Protein AF-A0A355SDX4-F1 (afdb_monomer)

pLDDT: mean 94.51, std 3.6, range [78.44, 97.56]

Mean predicted aligned error: 2.62 Å

Solvent-accessible surface area (backbone atoms only — not comparable to full-atom values): 2379 Å² total; per-residue (Å²):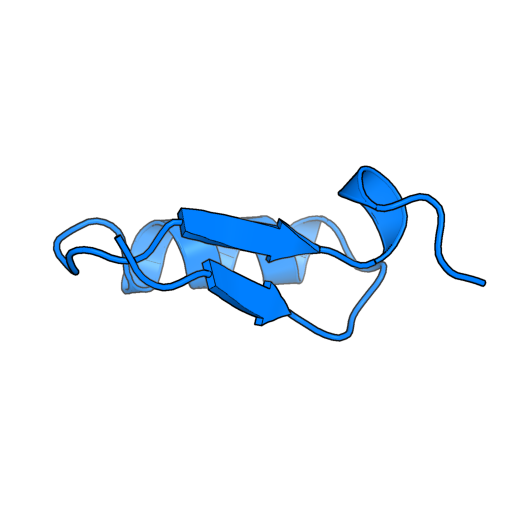 126,54,75,43,77,43,94,45,76,54,65,69,61,52,50,54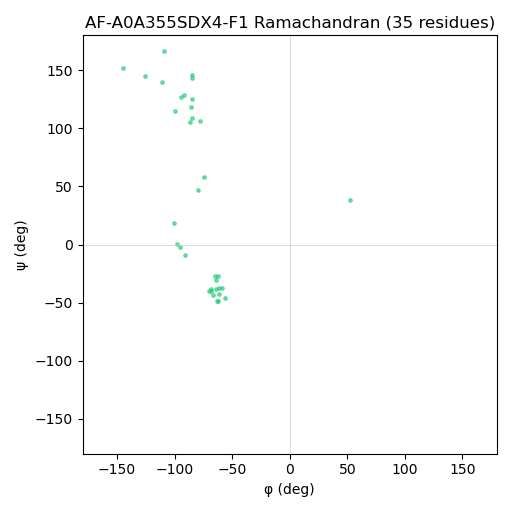,50,52,65,74,50,64,89,48,84,56,48,79,43,37,28,63,84,66,73,56,132

Structure (mmCIF, N/CA/C/O backbone):
data_AF-A0A355SDX4-F1
#
_entry.id   AF-A0A355SDX4-F1
#
loop_
_atom_site.group_PDB
_atom_site.id
_atom_site.type_symbol
_atom_site.label_atom_id
_atom_site.label_alt_id
_atom_site.label_comp_id
_atom_site.label_asym_id
_atom_site.label_entity_id
_atom_site.label_seq_id
_atom_site.pdbx_PDB_ins_code
_atom_site.Cartn_x
_atom_site.Cartn_y
_atom_site.Cartn_z
_atom_site.occupancy
_atom_site.B_iso_or_equiv
_atom_site.auth_seq_id
_atom_site.auth_comp_id
_atom_site.auth_asym_id
_atom_site.auth_atom_id
_atom_site.pdbx_PDB_model_num
ATOM 1 N N . MET A 1 1 ? -12.511 -5.300 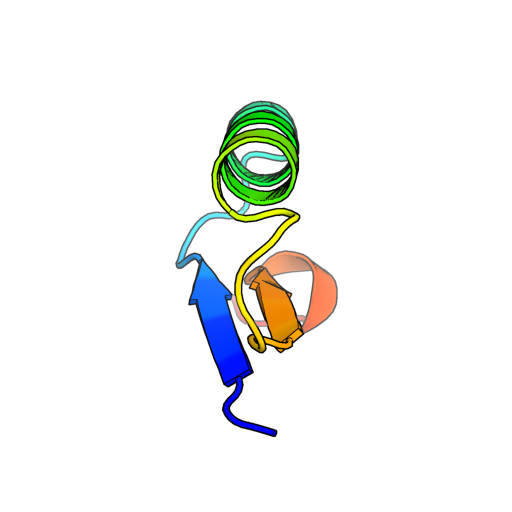4.694 1.00 78.44 1 MET A N 1
ATOM 2 C CA . MET A 1 1 ? -11.481 -4.310 4.310 1.00 78.44 1 MET A CA 1
ATOM 3 C C . MET A 1 1 ? -11.459 -4.225 2.799 1.00 78.44 1 MET A C 1
ATOM 5 O O . MET A 1 1 ? -11.261 -5.254 2.165 1.00 78.44 1 MET A O 1
ATOM 9 N N . ASN A 1 2 ? -11.703 -3.043 2.235 1.00 92.75 2 ASN A N 1
ATOM 10 C CA . ASN A 1 2 ? -11.659 -2.852 0.785 1.00 92.75 2 ASN A CA 1
ATOM 11 C C . ASN A 1 2 ? -10.215 -2.579 0.349 1.00 92.75 2 ASN A C 1
ATOM 13 O O . ASN A 1 2 ? -9.462 -1.925 1.072 1.00 92.75 2 ASN A O 1
ATOM 17 N N . THR A 1 3 ? -9.827 -3.097 -0.815 1.00 94.50 3 THR A N 1
ATOM 18 C CA . THR A 1 3 ? -8.494 -2.860 -1.383 1.00 94.50 3 THR A CA 1
ATOM 19 C C . THR A 1 3 ? -8.560 -1.682 -2.344 1.00 94.50 3 THR A C 1
ATOM 21 O O . THR A 1 3 ? -9.387 -1.683 -3.253 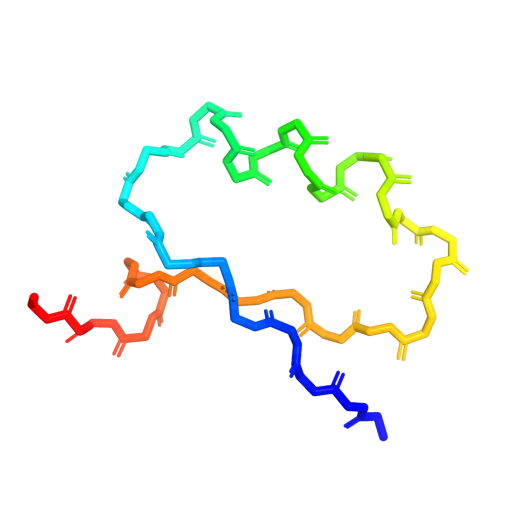1.00 94.50 3 THR A O 1
ATOM 24 N N . LEU A 1 4 ? -7.686 -0.697 -2.152 1.00 95.56 4 LEU A N 1
ATOM 25 C CA . LEU A 1 4 ? -7.490 0.407 -3.083 1.00 95.56 4 LEU A CA 1
ATOM 26 C C . LEU A 1 4 ? -6.254 0.115 -3.934 1.00 95.56 4 LEU A C 1
ATOM 28 O O . LEU A 1 4 ? -5.138 0.050 -3.416 1.00 95.56 4 LEU A O 1
ATOM 32 N N . LEU A 1 5 ? -6.459 -0.062 -5.239 1.00 96.12 5 LEU A N 1
ATOM 33 C CA . LEU A 1 5 ? -5.373 -0.230 -6.196 1.00 96.12 5 LEU A CA 1
ATOM 34 C C . LEU A 1 5 ? -4.872 1.136 -6.671 1.00 96.12 5 LEU A C 1
ATOM 36 O O . LEU A 1 5 ? -5.594 1.881 -7.329 1.00 96.12 5 LEU A O 1
ATOM 40 N N . ILE A 1 6 ? -3.606 1.428 -6.400 1.00 96.19 6 ILE A N 1
ATOM 41 C CA . ILE A 1 6 ? -2.866 2.516 -7.025 1.00 96.19 6 ILE A CA 1
ATOM 42 C C . ILE A 1 6 ? -2.270 1.974 -8.325 1.00 96.19 6 ILE A C 1
ATOM 44 O O . ILE A 1 6 ? -1.289 1.227 -8.315 1.00 96.19 6 ILE A O 1
ATOM 48 N N . ALA A 1 7 ? -2.861 2.364 -9.453 1.00 95.81 7 ALA A N 1
ATOM 49 C CA . ALA A 1 7 ? -2.438 1.961 -10.794 1.00 95.81 7 ALA A CA 1
ATOM 50 C C . ALA A 1 7 ? -1.149 2.685 -11.243 1.00 95.81 7 ALA A C 1
ATOM 52 O O . ALA A 1 7 ? -1.118 3.401 -12.241 1.00 95.81 7 ALA A O 1
ATOM 53 N N . THR A 1 8 ? -0.070 2.543 -10.474 1.00 95.50 8 THR A N 1
ATOM 54 C CA . THR A 1 8 ? 1.259 3.054 -10.813 1.00 95.50 8 THR A CA 1
ATOM 55 C C . THR A 1 8 ? 2.351 2.109 -10.315 1.00 95.50 8 THR A C 1
ATOM 57 O O . THR A 1 8 ? 2.174 1.417 -9.312 1.00 95.50 8 THR A O 1
ATOM 60 N N . LYS A 1 9 ? 3.492 2.109 -11.013 1.00 95.06 9 LYS A N 1
ATOM 61 C CA . LYS A 1 9 ? 4.754 1.487 -10.570 1.00 95.06 9 LYS A CA 1
ATOM 62 C C . LYS A 1 9 ? 5.715 2.517 -9.943 1.00 95.06 9 LYS A C 1
ATOM 64 O O . LYS A 1 9 ? 6.820 2.182 -9.543 1.00 95.06 9 LYS A O 1
ATOM 69 N N . ASN A 1 10 ? 5.329 3.797 -9.863 1.00 96.19 10 ASN A N 1
ATOM 70 C CA . ASN A 1 10 ? 6.172 4.828 -9.254 1.00 96.19 10 ASN A CA 1
ATOM 71 C C . ASN A 1 10 ? 6.106 4.754 -7.718 1.00 96.19 10 ASN A C 1
ATOM 73 O O . ASN A 1 10 ? 5.129 5.197 -7.113 1.00 96.19 10 ASN A O 1
ATOM 77 N N . GLN A 1 11 ? 7.174 4.252 -7.097 1.00 94.31 11 GLN A N 1
ATOM 78 C CA . GLN A 1 11 ? 7.253 4.054 -5.645 1.00 94.31 11 GLN A CA 1
ATOM 79 C C . GLN A 1 11 ? 7.180 5.351 -4.823 1.00 94.31 11 GLN A C 1
ATOM 81 O O . GLN A 1 11 ? 6.626 5.340 -3.725 1.00 94.31 11 GLN A O 1
ATOM 86 N N . GLY A 1 12 ? 7.663 6.479 -5.358 1.00 97.00 12 GLY A N 1
ATOM 87 C CA . GLY A 1 12 ? 7.534 7.785 -4.702 1.00 97.00 12 GLY A CA 1
ATOM 88 C C . GLY A 1 12 ? 6.069 8.192 -4.544 1.00 97.00 12 GLY A C 1
ATOM 89 O O . GLY A 1 12 ? 5.616 8.465 -3.437 1.00 97.00 12 GLY A O 1
ATOM 90 N N . LYS A 1 13 ? 5.292 8.091 -5.630 1.00 96.25 13 LYS A N 1
ATOM 91 C CA . LYS A 1 13 ? 3.847 8.378 -5.612 1.00 96.25 13 LYS A 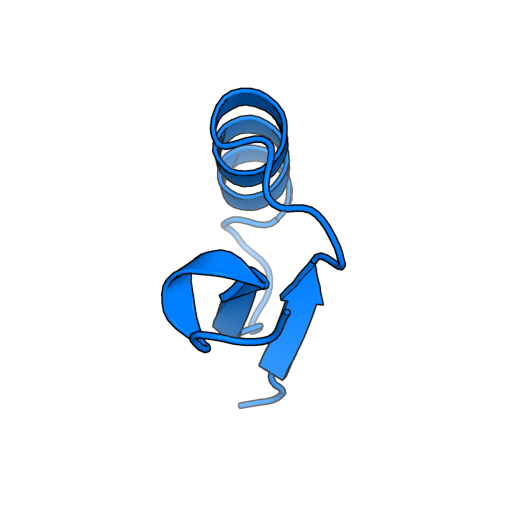CA 1
ATOM 92 C C . LYS A 1 13 ? 3.063 7.407 -4.729 1.00 96.25 13 LYS A C 1
ATOM 94 O O . LYS A 1 13 ? 2.125 7.811 -4.052 1.00 96.25 13 LYS A O 1
ATOM 99 N N . VAL A 1 14 ? 3.433 6.122 -4.723 1.00 96.50 14 VAL A N 1
ATOM 100 C CA . VAL A 1 14 ? 2.802 5.123 -3.840 1.00 96.50 14 VAL A CA 1
ATOM 101 C C . VAL A 1 14 ? 3.015 5.492 -2.373 1.00 96.50 14 VAL A C 1
ATOM 103 O 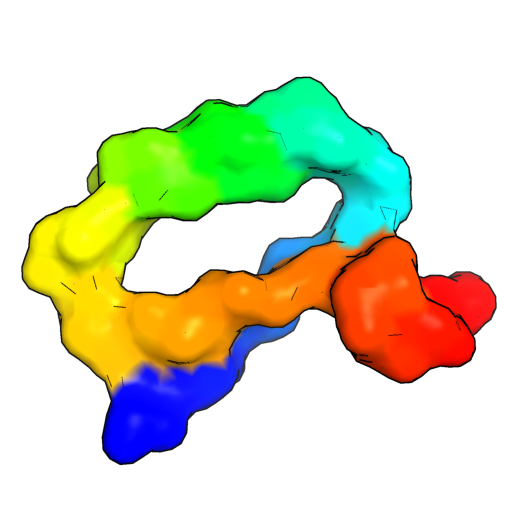O . VAL A 1 14 ? 2.074 5.393 -1.588 1.00 96.50 14 VAL A O 1
ATOM 106 N N . LYS A 1 15 ? 4.222 5.937 -2.005 1.00 96.69 15 LYS A N 1
ATOM 107 C CA . LYS A 1 15 ? 4.534 6.378 -0.644 1.00 96.69 15 LYS A CA 1
ATOM 108 C C . LYS A 1 15 ? 3.710 7.605 -0.246 1.00 96.69 15 LYS A C 1
ATOM 110 O O . LYS A 1 15 ? 3.053 7.557 0.786 1.00 96.69 15 LYS A O 1
ATOM 115 N N . GLU A 1 16 ? 3.669 8.633 -1.094 1.00 97.56 16 GLU A N 1
ATOM 116 C CA . GLU A 1 16 ? 2.868 9.846 -0.862 1.00 97.56 16 GLU A CA 1
ATOM 117 C C . GLU A 1 16 ? 1.382 9.518 -0.641 1.00 97.56 16 GLU A C 1
ATOM 119 O O . GLU A 1 16 ? 0.768 9.990 0.311 1.00 97.56 16 GLU A O 1
ATOM 124 N N . ILE A 1 17 ? 0.796 8.649 -1.473 1.00 96.12 17 ILE A N 1
ATOM 125 C CA . ILE A 1 17 ? -0.618 8.265 -1.341 1.00 96.12 17 ILE A CA 1
ATOM 126 C C . ILE A 1 17 ? -0.859 7.435 -0.072 1.00 96.12 17 ILE A C 1
ATOM 128 O O . ILE A 1 17 ? -1.869 7.637 0.602 1.00 96.12 17 ILE A O 1
ATOM 132 N N . LYS A 1 18 ? 0.051 6.512 0.272 1.00 95.56 18 LYS A N 1
ATOM 133 C CA . LYS A 1 18 ? -0.037 5.735 1.520 1.00 95.56 18 LYS A CA 1
ATOM 134 C C . LYS A 1 18 ? 0.014 6.641 2.753 1.00 95.56 18 LYS A C 1
ATOM 136 O O . LYS A 1 18 ? -0.702 6.374 3.709 1.00 95.56 18 LYS A O 1
ATOM 141 N N . GLU A 1 19 ? 0.821 7.700 2.717 1.00 97.38 19 GLU A N 1
ATOM 142 C CA . GLU A 1 19 ? 0.894 8.702 3.785 1.00 97.38 19 GLU A CA 1
ATOM 143 C C . GLU A 1 19 ? -0.373 9.562 3.865 1.00 97.38 19 GLU A C 1
ATOM 145 O O . GLU A 1 19 ? -0.848 9.819 4.963 1.00 97.38 19 GLU A O 1
ATOM 150 N N . ILE A 1 20 ? -0.960 9.971 2.735 1.00 96.81 20 ILE A N 1
ATOM 151 C CA . ILE A 1 20 ? -2.188 10.789 2.715 1.00 96.81 20 ILE A CA 1
ATOM 152 C C . ILE A 1 20 ? -3.410 10.006 3.217 1.00 96.81 20 ILE A C 1
ATOM 154 O O . ILE A 1 20 ? -4.259 10.574 3.895 1.00 96.81 20 ILE A O 1
ATOM 158 N N . LEU A 1 21 ? -3.515 8.717 2.879 1.00 95.12 21 LEU A N 1
ATOM 159 C CA . LEU A 1 21 ? -4.692 7.881 3.163 1.00 95.12 21 LEU A CA 1
ATOM 160 C C . LEU A 1 21 ? -4.510 6.963 4.386 1.00 95.12 21 LEU A C 1
ATOM 162 O O . LEU A 1 21 ? -5.218 5.963 4.511 1.00 95.12 21 LEU A O 1
ATOM 166 N N . TRP A 1 22 ? -3.536 7.256 5.251 1.00 95.38 22 TRP A N 1
ATOM 167 C CA . TRP A 1 22 ? -3.112 6.376 6.348 1.00 95.38 22 TRP A CA 1
ATOM 168 C C . TRP A 1 22 ? -4.205 6.096 7.393 1.00 95.38 22 TRP A C 1
ATOM 170 O O . TRP A 1 22 ? -4.179 5.054 8.047 1.00 95.38 22 TRP A O 1
ATOM 180 N N . ASP A 1 23 ? -5.148 7.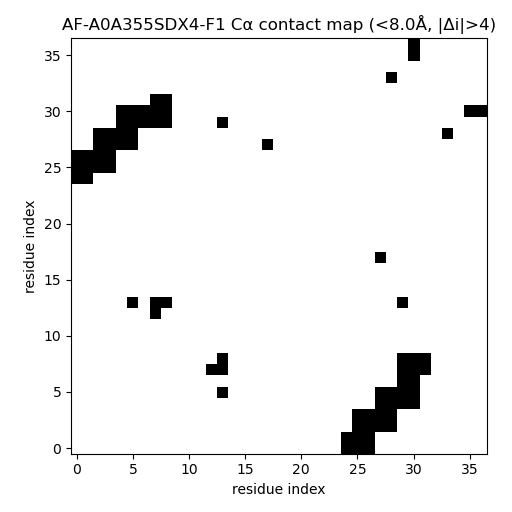021 7.556 1.00 96.56 23 ASP A N 1
ATOM 181 C CA . ASP A 1 23 ? -6.248 6.981 8.520 1.00 96.56 23 ASP A CA 1
ATOM 182 C C . ASP A 1 23 ? -7.520 6.327 7.957 1.00 96.56 23 ASP A C 1
ATOM 184 O O . ASP A 1 23 ? -8.465 6.041 8.698 1.00 96.56 23 ASP A O 1
ATOM 188 N N . LEU A 1 24 ? -7.552 6.053 6.652 1.00 95.81 24 LEU A N 1
ATOM 189 C CA . LEU A 1 24 ? -8.691 5.423 6.006 1.00 95.81 24 LEU A CA 1
ATOM 190 C C . LEU A 1 24 ? -8.623 3.891 6.113 1.00 95.81 24 LEU A C 1
ATOM 192 O O . LEU A 1 24 ? -7.551 3.293 6.005 1.00 95.81 24 LEU A O 1
ATOM 196 N N . PRO A 1 25 ? -9.773 3.201 6.228 1.00 95.00 25 PRO A N 1
ATOM 197 C CA . PRO A 1 25 ? -9.831 1.747 6.392 1.00 95.00 25 PRO A CA 1
ATOM 198 C C . PRO A 1 25 ? -9.649 0.982 5.061 1.00 95.00 25 PRO A C 1
ATOM 200 O O . PRO A 1 25 ? -10.405 0.051 4.753 1.00 95.00 25 PRO A O 1
ATOM 203 N N . TYR A 1 26 ? -8.648 1.364 4.261 1.00 94.31 26 TYR A N 1
ATOM 204 C CA . TYR A 1 26 ? -8.312 0.734 2.984 1.00 94.31 26 TYR A CA 1
ATOM 205 C C . TYR A 1 26 ? -6.983 -0.016 3.047 1.00 94.31 26 TYR A C 1
ATOM 207 O O . TYR A 1 26 ? -5.990 0.462 3.586 1.00 94.31 26 TYR A O 1
ATOM 215 N N . LEU A 1 27 ? -6.941 -1.185 2.407 1.00 94.19 27 LEU A N 1
ATOM 216 C CA . LEU A 1 27 ? -5.684 -1.854 2.096 1.00 94.19 27 LEU A CA 1
ATOM 217 C C . LEU A 1 27 ? -5.140 -1.286 0.784 1.00 94.19 27 LEU A C 1
ATOM 219 O O . LEU A 1 27 ? -5.691 -1.550 -0.283 1.00 94.19 27 LEU A O 1
ATOM 223 N N . ILE A 1 28 ? -4.062 -0.514 0.853 1.00 94.62 28 ILE A N 1
ATOM 224 C CA . ILE A 1 28 ? -3.464 0.114 -0.327 1.00 94.62 28 ILE A CA 1
ATOM 225 C C . ILE A 1 28 ? -2.498 -0.867 -1.005 1.00 94.62 28 ILE A C 1
ATOM 227 O O . ILE A 1 28 ? -1.576 -1.374 -0.364 1.00 94.62 28 ILE A O 1
ATOM 231 N N . LYS A 1 29 ? -2.704 -1.125 -2.302 1.00 95.56 29 LYS A N 1
ATOM 232 C CA . LYS A 1 29 ? -1.847 -1.965 -3.157 1.00 95.56 29 LYS A CA 1
ATOM 233 C C . LYS A 1 29 ? -1.415 -1.202 -4.404 1.00 95.56 29 LYS A C 1
ATOM 235 O O . LYS A 1 29 ? -2.189 -0.425 -4.942 1.00 95.56 29 LYS A O 1
ATOM 240 N N . SER A 1 30 ? -0.205 -1.443 -4.884 1.00 96.75 30 SER A N 1
ATOM 241 C CA . SER A 1 30 ? 0.347 -0.901 -6.133 1.00 96.75 30 SER A CA 1
ATOM 242 C C . SER A 1 30 ? 0.490 -1.985 -7.204 1.00 96.75 30 SER A C 1
ATOM 244 O O . SER A 1 30 ? 0.433 -3.177 -6.897 1.00 96.75 30 SER A O 1
ATOM 246 N N . LEU A 1 31 ? 0.708 -1.586 -8.463 1.00 96.19 31 LEU A N 1
ATOM 247 C CA . LEU A 1 31 ? 0.962 -2.539 -9.557 1.00 96.19 31 LEU A CA 1
ATOM 248 C C . LEU A 1 31 ? 2.198 -3.408 -9.283 1.00 96.19 31 LEU A C 1
ATOM 250 O O . LEU A 1 31 ? 2.186 -4.603 -9.568 1.00 96.19 31 LEU A O 1
ATOM 254 N N . GLU A 1 32 ? 3.233 -2.823 -8.676 1.00 94.06 32 GLU A N 1
ATOM 255 C CA . GLU A 1 32 ? 4.477 -3.522 -8.340 1.00 94.06 32 GLU A CA 1
ATOM 256 C C . GLU A 1 32 ? 4.263 -4.596 -7.262 1.00 94.06 32 GLU A C 1
ATOM 258 O O . GLU A 1 32 ? 4.701 -5.734 -7.425 1.00 94.06 32 GLU A O 1
ATOM 263 N N . GLU A 1 33 ? 3.502 -4.289 -6.206 1.00 93.12 33 GLU A N 1
ATOM 264 C CA . GLU A 1 33 ? 3.157 -5.260 -5.152 1.00 93.12 33 GLU A CA 1
ATOM 265 C C . GLU A 1 33 ? 2.286 -6.414 -5.670 1.00 93.12 33 GLU A C 1
ATOM 267 O O . GLU A 1 33 ? 2.307 -7.507 -5.101 1.00 93.12 33 GLU A O 1
ATOM 272 N N . LEU A 1 34 ? 1.509 -6.173 -6.729 1.00 94.00 34 LEU A N 1
ATOM 273 C CA . LEU A 1 34 ? 0.644 -7.174 -7.353 1.00 94.00 34 LEU A CA 1
ATOM 274 C C . LEU A 1 34 ? 1.291 -7.883 -8.548 1.00 94.00 34 LEU A C 1
ATOM 276 O O . LEU A 1 34 ? 0.674 -8.791 -9.098 1.00 94.00 34 LEU A O 1
ATOM 280 N N . LYS A 1 35 ? 2.521 -7.510 -8.931 1.00 92.50 35 LYS A N 1
ATOM 281 C CA . LYS A 1 35 ? 3.227 -8.046 -10.107 1.00 92.50 35 LYS A CA 1
ATOM 28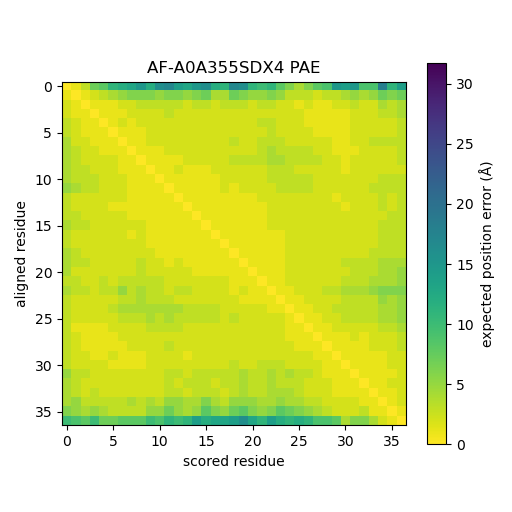2 C C . LYS A 1 35 ? 2.390 -7.954 -11.394 1.00 92.50 35 LYS A C 1
ATOM 284 O O . LYS A 1 35 ? 2.391 -8.879 -12.202 1.00 92.50 35 LYS A O 1
ATOM 289 N N . ILE A 1 36 ? 1.652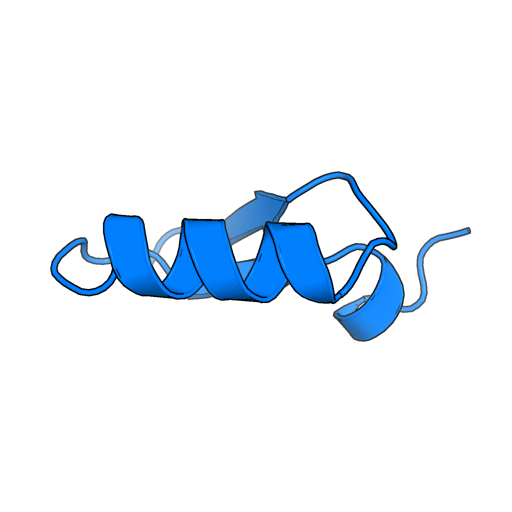 -6.853 -11.550 1.00 89.75 36 ILE A N 1
ATOM 290 C CA . ILE A 1 36 ? 0.848 -6.564 -12.743 1.00 89.75 36 ILE A CA 1
ATOM 291 C C . ILE A 1 36 ? 1.706 -5.745 -13.706 1.00 89.75 36 ILE A C 1
ATOM 293 O O . ILE A 1 36 ? 2.297 -4.736 -13.298 1.00 89.75 36 ILE A O 1
ATOM 297 N N . ASP A 1 37 ? 1.779 -6.196 -14.959 1.00 83.75 37 ASP A N 1
ATOM 298 C CA . ASP A 1 37 ? 2.537 -5.515 -16.009 1.00 83.75 37 ASP A CA 1
ATOM 299 C C . ASP A 1 37 ? 1.841 -4.268 -16.559 1.00 83.75 37 ASP A C 1
ATOM 301 O O . ASP A 1 37 ? 0.619 -4.318 -16.819 1.00 83.75 37 ASP A O 1
#

Foldseek 3Di:
DAEDEDADPDPVVLVVVCVVCVPPPYHYDYCVNVVHD

Sequence (37 aa):
MNTLLIATKNQGKVKEIKEILWDLPYLIKSLEELKID

Nearest PDB structures (foldseek):
  1k7k-assembly1_A  TM=8.150E-01  e=7.852E-02  Escherichia coli
  3tqu-assembly2_D  TM=8.393E-01  e=1.042E-01  Coxiella burnetii RSA 493
  4n7r-assembly1_A  TM=5.563E-01  e=1.072E+00  Arabidopsis thaliana
  2oqr-assembly1_A-2  TM=6.671E-01  e=6.728E+00  Mycobacterium tuberculosis H37Rv

Secondary structure (DSSP, 8-state):
-EEEEE----HHHHHHHHHHTTTSSEEEEETTTTT--

Radius of gyration: 9.56 Å; Cα contacts (8 Å, |Δi|>4): 39; chains: 1; bounding box: 19×19×24 Å